Protein AF-A0A938G745-F1 (afdb_monomer)

Sequence (79 aa):
TAECAIAYSAIGDDATAHELLALTNQHRNGDGSYLTGIVYPQRIAFPAMEVSAYTGAAVILAADAQLAISPAHKLFTHH

Structure (mmCIF, N/CA/C/O backbone):
data_AF-A0A938G745-F1
#
_entry.id   AF-A0A938G745-F1
#
loop_
_atom_site.group_PDB
_atom_site.id
_atom_site.type_symbol
_atom_site.label_atom_id
_atom_site.label_alt_id
_atom_site.label_comp_id
_atom_site.label_asym_id
_atom_site.label_entity_id
_atom_site.label_seq_id
_atom_site.pdbx_PDB_ins_code
_atom_site.Cartn_x
_atom_site.Cartn_y
_atom_site.Cartn_z
_atom_site.occupancy
_atom_site.B_iso_or_equiv
_atom_site.auth_seq_id
_atom_site.auth_comp_id
_atom_site.auth_asym_id
_atom_site.auth_atom_id
_atom_site.pdbx_PDB_model_num
ATOM 1 N N . THR A 1 1 ? -0.343 5.111 -5.396 1.00 95.06 1 THR A N 1
ATOM 2 C CA . THR A 1 1 ? -1.485 4.164 -5.518 1.00 95.06 1 THR A CA 1
ATOM 3 C C . THR A 1 1 ? -1.958 3.708 -4.157 1.00 95.06 1 THR A C 1
ATOM 5 O O . THR A 1 1 ? -3.144 3.825 -3.885 1.00 95.06 1 THR A O 1
ATOM 8 N N . ALA A 1 2 ? -1.058 3.240 -3.288 1.00 97.62 2 ALA A N 1
ATOM 9 C CA . ALA A 1 2 ? -1.406 2.838 -1.925 1.00 97.62 2 ALA A CA 1
ATOM 10 C C . ALA A 1 2 ? -2.007 3.989 -1.094 1.00 97.62 2 ALA A C 1
ATOM 12 O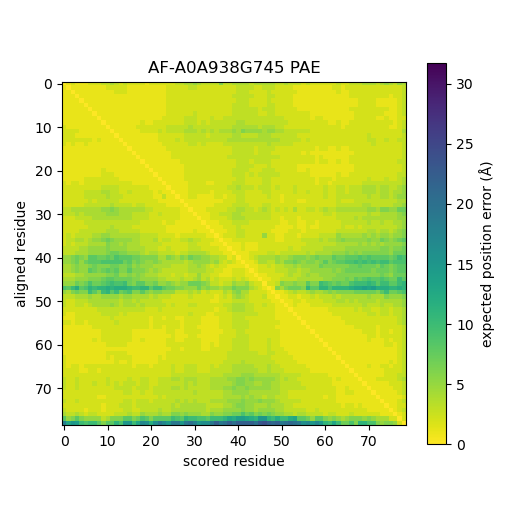 O . ALA A 1 2 ? -2.997 3.805 -0.402 1.00 97.62 2 ALA A O 1
ATOM 13 N N . GLU A 1 3 ? -1.489 5.206 -1.237 1.00 97.62 3 GLU A N 1
ATOM 14 C CA . GLU A 1 3 ? -2.009 6.407 -0.573 1.00 97.62 3 GLU A CA 1
ATOM 15 C C . GLU A 1 3 ? -3.448 6.718 -1.006 1.00 97.62 3 GLU A C 1
ATOM 17 O O . GLU A 1 3 ? -4.284 7.122 -0.205 1.00 97.62 3 GLU A O 1
ATOM 22 N N . CYS A 1 4 ? -3.753 6.479 -2.283 1.00 97.81 4 CYS A N 1
ATOM 23 C CA . CYS A 1 4 ? -5.104 6.622 -2.814 1.00 97.81 4 CYS A CA 1
ATOM 24 C C . CYS A 1 4 ? -6.030 5.530 -2.260 1.00 97.81 4 CYS A C 1
ATOM 26 O O . CYS A 1 4 ? -7.156 5.830 -1.882 1.00 97.81 4 CYS A O 1
ATOM 28 N N . ALA A 1 5 ? -5.538 4.295 -2.112 1.00 98.31 5 ALA A N 1
ATOM 29 C CA . ALA A 1 5 ? -6.276 3.226 -1.444 1.00 98.31 5 ALA A CA 1
ATOM 30 C C . ALA A 1 5 ? -6.625 3.581 0.017 1.00 98.31 5 ALA A C 1
ATOM 32 O O . ALA A 1 5 ? -7.739 3.304 0.461 1.00 98.31 5 ALA A O 1
ATOM 33 N N . ILE A 1 6 ? -5.719 4.246 0.748 1.00 98.00 6 ILE A N 1
ATOM 34 C CA . ILE A 1 6 ? -5.995 4.771 2.100 1.00 98.00 6 ILE A CA 1
ATOM 35 C C . ILE A 1 6 ? -7.122 5.810 2.048 1.00 98.00 6 ILE A C 1
ATOM 37 O O . ILE A 1 6 ? -8.053 5.737 2.843 1.00 98.00 6 ILE A O 1
ATOM 41 N N . ALA A 1 7 ? -7.082 6.741 1.090 1.00 98.00 7 ALA A N 1
ATOM 42 C CA . ALA A 1 7 ? -8.120 7.762 0.942 1.00 98.00 7 ALA A CA 1
ATOM 43 C C . ALA A 1 7 ? -9.509 7.169 0.635 1.00 98.00 7 ALA A C 1
ATOM 45 O O . ALA A 1 7 ? -10.503 7.643 1.177 1.00 98.00 7 ALA A O 1
ATOM 46 N N . TYR A 1 8 ? -9.586 6.114 -0.183 1.00 98.31 8 TYR A N 1
ATOM 47 C CA . TYR A 1 8 ? -10.846 5.400 -0.424 1.00 98.31 8 TYR A CA 1
ATOM 48 C C . TYR A 1 8 ? -11.329 4.626 0.811 1.00 98.31 8 TYR A C 1
ATOM 50 O O . TYR A 1 8 ? -12.520 4.647 1.117 1.00 98.31 8 TYR A O 1
ATOM 58 N N . SER A 1 9 ? -10.403 4.041 1.580 1.00 97.38 9 SER A N 1
ATOM 59 C CA . SER A 1 9 ? -10.728 3.407 2.870 1.00 97.38 9 SER A CA 1
ATOM 60 C C . SER A 1 9 ? -11.325 4.426 3.853 1.00 97.38 9 SER A C 1
ATOM 62 O O . SER A 1 9 ? -12.270 4.118 4.572 1.00 97.38 9 SER A O 1
ATOM 64 N N . ALA A 1 10 ? -10.827 5.667 3.846 1.00 96.81 10 ALA A N 1
ATOM 65 C CA . ALA A 1 10 ? -11.302 6.738 4.723 1.00 96.81 10 ALA A CA 1
ATOM 66 C C . ALA A 1 10 ? -12.758 7.157 4.470 1.00 96.81 10 ALA A C 1
ATOM 68 O O . ALA A 1 10 ? -13.426 7.645 5.380 1.00 96.81 10 ALA A O 1
ATOM 69 N N . ILE A 1 11 ? -13.254 6.974 3.245 1.00 97.19 11 ILE A N 1
ATOM 70 C CA . ILE A 1 11 ? -14.637 7.301 2.868 1.00 97.19 11 ILE A CA 1
ATOM 71 C C . ILE A 1 11 ? -15.554 6.068 2.836 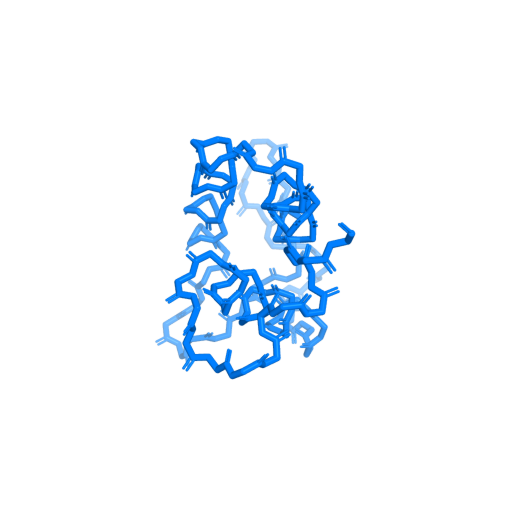1.00 97.1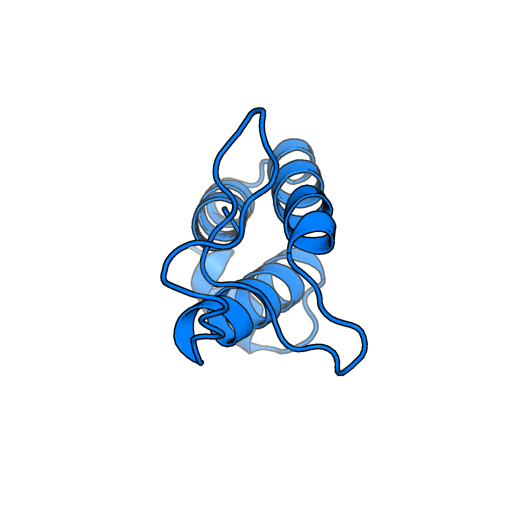9 11 ILE A C 1
ATOM 73 O O . ILE A 1 11 ? -16.715 6.190 2.447 1.00 97.19 11 ILE A O 1
ATOM 77 N N . GLY A 1 12 ? -15.048 4.895 3.233 1.00 95.81 12 GLY A N 1
ATOM 78 C CA . GLY A 1 12 ? -15.800 3.637 3.258 1.00 95.81 12 GLY A CA 1
ATOM 79 C C . GLY A 1 12 ? -16.050 3.006 1.885 1.00 95.81 12 GLY A C 1
ATOM 80 O O . GLY A 1 12 ? -16.926 2.152 1.761 1.00 95.81 12 GLY A O 1
ATOM 81 N N . ASP A 1 13 ? -15.317 3.413 0.844 1.00 97.75 13 ASP A N 1
ATOM 82 C CA . ASP A 1 13 ? -15.353 2.741 -0.460 1.00 97.75 13 ASP A CA 1
ATOM 83 C C . ASP A 1 13 ? -14.310 1.618 -0.493 1.00 97.75 13 ASP A C 1
ATOM 85 O O . ASP A 1 13 ? -13.222 1.723 -1.072 1.00 97.75 13 ASP A O 1
ATOM 89 N N . ASP A 1 14 ? -14.662 0.527 0.182 1.00 96.12 14 ASP A N 1
ATOM 90 C CA . ASP A 1 14 ? -13.772 -0.613 0.365 1.00 96.12 14 ASP A CA 1
ATOM 91 C C . ASP A 1 14 ? -13.437 -1.297 -0.963 1.00 96.12 14 ASP A C 1
ATOM 93 O O . ASP A 1 14 ? -12.317 -1.772 -1.142 1.00 96.12 14 ASP A O 1
ATOM 97 N N . ALA A 1 15 ? -14.373 -1.343 -1.914 1.00 98.00 15 ALA A N 1
ATOM 98 C CA . ALA A 1 15 ? -14.159 -2.016 -3.192 1.00 98.00 15 ALA A CA 1
ATOM 99 C C . ALA A 1 15 ? -13.010 -1.359 -3.972 1.00 98.00 15 ALA A C 1
ATOM 101 O O . ALA A 1 15 ? -12.025 -2.025 -4.305 1.00 98.00 15 ALA A O 1
ATOM 102 N N . THR A 1 16 ? -13.085 -0.040 -4.172 1.00 98.06 16 THR A N 1
ATOM 103 C CA . THR A 1 16 ? -12.032 0.717 -4.862 1.00 98.06 16 THR A CA 1
ATOM 104 C C . THR A 1 16 ? -10.712 0.663 -4.090 1.00 98.06 16 THR A C 1
ATOM 106 O O . THR A 1 16 ? -9.637 0.521 -4.683 1.00 98.06 16 THR A O 1
ATOM 109 N N . ALA A 1 17 ? -10.769 0.730 -2.757 1.00 98.12 17 ALA A N 1
ATOM 110 C CA . ALA A 1 17 ? -9.584 0.640 -1.913 1.00 98.12 17 ALA A CA 1
ATOM 111 C C . ALA A 1 17 ? -8.828 -0.689 -2.113 1.00 98.12 17 ALA A C 1
ATOM 113 O O . ALA A 1 17 ? -7.603 -0.683 -2.300 1.00 98.12 17 ALA A O 1
ATOM 114 N N . HIS A 1 18 ? -9.537 -1.820 -2.125 1.00 97.94 18 HIS A N 1
ATOM 115 C CA . HIS A 1 18 ? -8.939 -3.143 -2.330 1.0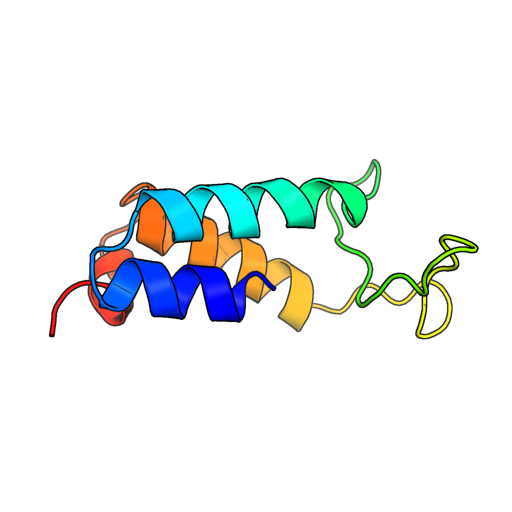0 97.94 18 HIS A CA 1
ATOM 116 C C . HIS A 1 18 ? -8.346 -3.293 -3.734 1.00 97.94 18 HIS A C 1
ATOM 118 O O . HIS A 1 18 ? -7.238 -3.817 -3.881 1.00 97.94 18 HIS A O 1
ATOM 124 N N . GLU A 1 19 ? -9.039 -2.805 -4.766 1.00 98.25 19 GLU A N 1
ATOM 125 C CA . GLU A 1 19 ? -8.534 -2.836 -6.142 1.00 98.25 19 GLU A CA 1
ATOM 126 C C . GLU A 1 19 ? -7.216 -2.066 -6.274 1.00 98.25 19 GLU A C 1
ATOM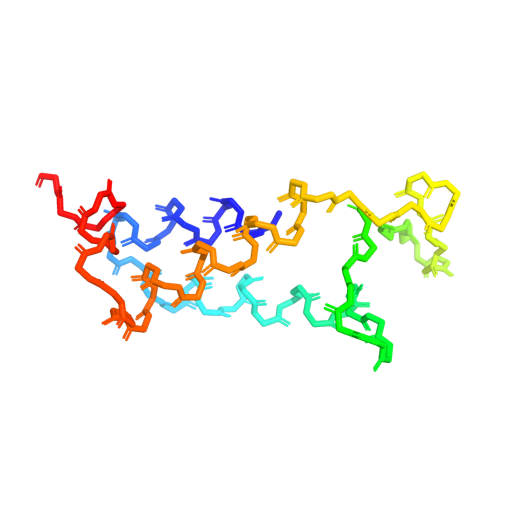 128 O O . GLU A 1 19 ? -6.227 -2.588 -6.800 1.00 98.25 19 GLU A O 1
ATOM 133 N N . LEU A 1 20 ? -7.162 -0.846 -5.734 1.00 98.19 20 LEU A N 1
ATOM 134 C CA . LEU A 1 20 ? -5.958 -0.019 -5.764 1.00 98.19 20 LEU A CA 1
ATOM 135 C C . LEU A 1 20 ? -4.799 -0.666 -5.002 1.00 98.19 20 LEU A C 1
ATOM 137 O O . LEU A 1 20 ? -3.667 -0.659 -5.496 1.00 98.19 20 LEU A O 1
ATOM 141 N N . LEU A 1 21 ? -5.056 -1.257 -3.832 1.00 97.88 21 LEU A N 1
ATOM 142 C CA . LEU A 1 21 ? -4.015 -1.969 -3.093 1.00 97.88 21 LEU A CA 1
ATOM 143 C C . LEU A 1 21 ? -3.509 -3.184 -3.882 1.00 97.88 21 LEU A C 1
ATOM 145 O O . LEU A 1 21 ? -2.297 -3.376 -3.991 1.00 97.88 21 LEU A O 1
ATOM 149 N N . ALA A 1 22 ? -4.395 -3.956 -4.513 1.00 97.62 22 ALA A N 1
ATOM 150 C CA . ALA A 1 22 ? -4.010 -5.120 -5.310 1.00 97.62 22 ALA A CA 1
ATOM 151 C C . ALA A 1 22 ? -3.100 -4.756 -6.498 1.00 97.62 22 ALA A C 1
ATOM 153 O O . ALA A 1 22 ? -2.177 -5.512 -6.816 1.00 97.62 22 ALA A O 1
ATOM 154 N N . LEU A 1 23 ? -3.291 -3.584 -7.116 1.00 96.75 23 LEU A N 1
ATOM 155 C CA . LEU A 1 23 ? -2.425 -3.089 -8.196 1.00 96.75 23 LEU A CA 1
ATOM 156 C C . LEU A 1 23 ? -0.975 -2.841 -7.745 1.00 96.75 23 LEU A C 1
ATOM 158 O O . LEU A 1 23 ? -0.053 -2.926 -8.562 1.00 96.75 23 LEU A O 1
ATOM 162 N N . THR A 1 24 ? -0.734 -2.590 -6.453 1.00 96.38 24 THR A N 1
ATOM 163 C CA . THR A 1 24 ? 0.633 -2.407 -5.931 1.00 96.38 24 THR A CA 1
ATOM 164 C C . THR A 1 24 ? 1.482 -3.676 -6.040 1.00 96.38 24 THR A C 1
ATOM 166 O O . THR A 1 24 ? 2.701 -3.570 -6.159 1.00 96.38 24 THR A O 1
ATOM 169 N N . ASN A 1 25 ? 0.871 -4.866 -6.133 1.00 94.44 25 ASN A N 1
ATOM 170 C CA . ASN A 1 25 ? 1.594 -6.135 -6.294 1.00 94.44 25 ASN A CA 1
ATOM 171 C C . ASN A 1 25 ? 2.479 -6.175 -7.545 1.00 94.44 25 ASN A C 1
ATOM 173 O O . ASN A 1 25 ? 3.498 -6.856 -7.549 1.00 94.44 25 ASN A O 1
ATOM 177 N N . GLN A 1 26 ? 2.135 -5.418 -8.591 1.00 93.88 26 GLN A N 1
ATOM 178 C CA . GLN A 1 26 ? 2.952 -5.322 -9.808 1.00 93.88 26 GLN A CA 1
ATOM 179 C C . GLN A 1 26 ? 4.318 -4.664 -9.557 1.00 93.88 26 GLN A C 1
ATOM 181 O O . GLN A 1 26 ? 5.237 -4.850 -10.347 1.00 93.88 26 GLN A O 1
ATOM 186 N N . HIS A 1 27 ? 4.448 -3.912 -8.461 1.00 95.00 27 HIS A N 1
ATOM 187 C CA . HIS A 1 27 ? 5.672 -3.226 -8.048 1.00 95.00 27 HIS A CA 1
ATOM 188 C C . HIS A 1 27 ? 6.478 -4.041 -7.027 1.00 95.00 27 HIS A C 1
ATOM 190 O O . HIS A 1 27 ? 7.574 -3.625 -6.659 1.00 95.00 27 HIS A O 1
ATOM 196 N N . ARG A 1 28 ? 5.948 -5.171 -6.538 1.00 96.19 28 ARG A N 1
ATOM 197 C CA . ARG A 1 28 ? 6.561 -5.956 -5.463 1.00 96.19 28 ARG A CA 1
ATOM 198 C C . ARG A 1 28 ? 7.697 -6.828 -6.000 1.00 96.19 28 ARG A C 1
ATOM 200 O O . ARG A 1 28 ? 7.486 -7.677 -6.863 1.00 96.19 28 ARG A O 1
ATOM 207 N N . ASN A 1 29 ? 8.885 -6.659 -5.438 1.00 95.75 29 ASN A N 1
ATOM 208 C CA . ASN A 1 29 ? 10.062 -7.468 -5.730 1.00 95.75 29 ASN A CA 1
ATOM 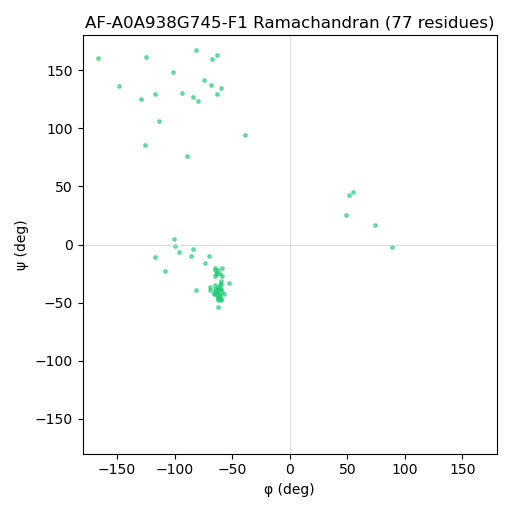209 C C . ASN A 1 29 ? 10.047 -8.793 -4.945 1.00 95.75 29 ASN A C 1
ATOM 211 O O . ASN A 1 29 ? 9.283 -8.981 -3.994 1.00 95.75 29 ASN A O 1
ATOM 215 N N . GLY A 1 30 ? 10.931 -9.723 -5.326 1.00 95.19 30 GLY A N 1
ATOM 216 C CA . GLY A 1 30 ? 11.041 -11.044 -4.691 1.00 95.19 30 GLY A CA 1
ATOM 217 C C . GLY A 1 30 ? 11.467 -11.010 -3.218 1.00 95.19 30 GLY A C 1
ATOM 218 O O . GLY A 1 30 ? 11.103 -11.903 -2.459 1.00 95.19 30 GLY A O 1
ATOM 219 N N . ASP A 1 31 ? 12.177 -9.963 -2.799 1.00 95.12 31 ASP A N 1
ATOM 220 C CA . ASP A 1 31 ? 12.563 -9.716 -1.403 1.00 95.12 31 ASP A CA 1
ATOM 221 C C . ASP A 1 31 ? 11.463 -9.015 -0.579 1.00 95.12 31 ASP A C 1
ATOM 223 O O . ASP A 1 31 ? 11.606 -8.833 0.628 1.00 95.12 31 ASP A O 1
ATOM 227 N N . GLY A 1 32 ? 10.348 -8.643 -1.215 1.00 94.75 32 GLY A N 1
ATOM 228 C CA . GLY A 1 32 ? 9.223 -7.948 -0.595 1.00 94.75 32 GLY A CA 1
ATOM 229 C C . GLY A 1 32 ? 9.313 -6.422 -0.604 1.00 94.75 32 GLY A C 1
ATOM 230 O O . GLY A 1 32 ? 8.355 -5.783 -0.166 1.00 94.75 32 GLY A O 1
ATOM 231 N N . SER A 1 33 ? 10.397 -5.835 -1.120 1.00 95.50 33 SER A N 1
ATOM 232 C CA . SER A 1 33 ? 10.464 -4.395 -1.391 1.00 95.50 33 SER A CA 1
ATOM 233 C C . SER A 1 33 ? 9.505 -4.000 -2.522 1.00 95.50 33 SER A C 1
ATOM 235 O O . SER A 1 33 ? 9.077 -4.844 -3.311 1.00 95.50 33 SER A O 1
ATOM 237 N N . TYR A 1 34 ? 9.151 -2.718 -2.607 1.00 96.88 34 TYR A N 1
ATOM 238 C CA . TYR A 1 34 ? 8.297 -2.192 -3.674 1.00 96.88 34 TYR A CA 1
ATOM 239 C C . TYR A 1 34 ? 9.065 -1.170 -4.498 1.00 96.88 34 TYR A C 1
ATOM 241 O O . TYR A 1 34 ? 9.640 -0.236 -3.939 1.00 96.88 34 TYR A O 1
ATOM 249 N N . LEU A 1 35 ? 9.045 -1.338 -5.820 1.00 96.31 35 LEU A N 1
ATOM 250 C CA . LEU A 1 35 ? 9.533 -0.335 -6.756 1.00 96.31 35 LEU A CA 1
ATOM 251 C C . LEU A 1 35 ? 8.745 0.963 -6.583 1.00 96.31 35 LEU A C 1
ATOM 253 O O . LEU A 1 35 ? 7.513 0.942 -6.544 1.00 96.31 35 LEU A O 1
ATOM 257 N N . THR A 1 36 ? 9.455 2.088 -6.543 1.00 94.38 36 THR A N 1
ATOM 258 C CA . THR A 1 36 ? 8.851 3.419 -6.409 1.00 94.38 36 THR A CA 1
ATOM 259 C C . THR A 1 36 ? 7.884 3.716 -7.563 1.00 94.38 36 THR A C 1
ATOM 261 O O . THR A 1 36 ? 6.848 4.346 -7.354 1.00 94.38 36 THR A O 1
ATOM 264 N N . GLY A 1 37 ? 8.170 3.223 -8.772 1.00 93.94 37 GLY A N 1
ATOM 265 C CA . GLY A 1 37 ? 7.285 3.391 -9.918 1.00 93.94 37 GLY A CA 1
ATOM 266 C C . GLY A 1 37 ? 7.625 2.491 -11.101 1.00 93.94 37 GLY A C 1
ATOM 267 O O . GLY A 1 37 ? 8.736 1.974 -11.234 1.00 93.94 37 GLY A O 1
ATOM 268 N N . ILE A 1 38 ? 6.632 2.311 -11.972 1.00 93.62 38 ILE A N 1
ATOM 269 C CA . ILE A 1 38 ? 6.735 1.580 -13.235 1.00 93.62 38 ILE A CA 1
ATOM 270 C C . ILE A 1 38 ? 6.176 2.466 -14.351 1.00 93.62 38 ILE A C 1
ATOM 272 O O . ILE A 1 38 ? 5.033 2.920 -14.289 1.00 93.62 38 ILE A O 1
ATOM 276 N N . V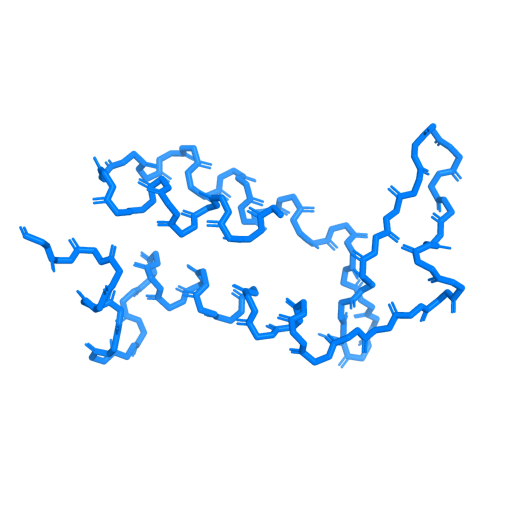AL A 1 39 ? 6.972 2.692 -15.394 1.00 93.31 39 VAL A N 1
ATOM 277 C CA . VAL A 1 39 ? 6.565 3.428 -16.595 1.00 93.31 39 VAL A CA 1
ATOM 278 C C . VAL A 1 39 ? 5.848 2.486 -17.556 1.00 93.31 39 VAL A C 1
ATOM 280 O O . VAL A 1 39 ? 6.385 1.446 -17.938 1.00 93.31 39 VAL A O 1
ATOM 283 N N . TYR A 1 40 ? 4.650 2.871 -17.989 1.00 90.44 40 TYR A N 1
ATOM 284 C CA . TYR A 1 40 ? 3.846 2.134 -18.964 1.00 90.44 40 TYR A CA 1
ATOM 285 C C . TYR A 1 40 ? 3.939 2.765 -20.365 1.00 90.44 40 TYR A C 1
ATOM 287 O O . TYR A 1 40 ? 4.054 3.986 -20.462 1.00 90.44 40 TYR A O 1
ATOM 295 N N . PRO A 1 41 ? 3.851 1.967 -21.452 1.00 91.94 41 PRO A N 1
ATOM 296 C CA . PRO A 1 41 ? 3.581 0.522 -21.479 1.00 91.94 41 PRO A CA 1
ATOM 297 C C . PRO A 1 41 ? 4.812 -0.387 -21.313 1.00 91.94 41 PRO A C 1
ATOM 299 O O . PRO A 1 41 ? 4.634 -1.589 -21.135 1.00 91.94 41 PRO A O 1
ATOM 302 N N . GLN A 1 42 ? 6.042 0.139 -21.363 1.00 92.25 42 GLN A N 1
ATOM 303 C CA . GLN A 1 42 ? 7.273 -0.674 -21.400 1.00 92.25 42 GLN A CA 1
ATOM 304 C C . GLN A 1 42 ? 7.586 -1.414 -20.087 1.00 92.25 42 GLN A C 1
ATOM 306 O O . GLN A 1 42 ? 8.465 -2.270 -20.074 1.00 92.25 42 GLN A O 1
ATOM 311 N N . ARG A 1 43 ? 6.869 -1.106 -19.000 1.00 90.00 43 ARG A N 1
ATOM 312 C CA . ARG A 1 43 ? 7.045 -1.674 -17.654 1.00 90.00 43 ARG A CA 1
ATOM 313 C C . ARG A 1 43 ? 8.469 -1.522 -17.124 1.00 90.00 43 ARG A C 1
ATOM 315 O O . ARG A 1 43 ? 9.054 -2.455 -16.583 1.00 90.00 43 ARG A O 1
ATOM 322 N N . ILE A 1 44 ? 9.024 -0.327 -17.289 1.00 91.75 44 ILE A N 1
ATOM 323 C CA . ILE A 1 44 ? 10.379 -0.008 -16.834 1.00 91.75 44 ILE A CA 1
ATOM 324 C C . ILE A 1 44 ? 10.298 0.597 -15.436 1.00 91.75 44 ILE A C 1
ATOM 326 O O . ILE A 1 44 ? 9.524 1.528 -15.216 1.00 91.75 44 ILE A O 1
ATOM 330 N N . ALA A 1 45 ? 11.104 0.088 -14.505 1.00 91.94 45 ALA A N 1
ATOM 331 C CA . ALA A 1 45 ? 11.212 0.656 -13.168 1.00 91.94 45 ALA A CA 1
ATOM 332 C C . ALA A 1 45 ? 11.772 2.085 -13.221 1.00 91.94 45 ALA A C 1
ATOM 334 O O . ALA A 1 45 ? 12.818 2.328 -13.832 1.00 91.94 45 ALA A O 1
ATOM 335 N N . PHE A 1 46 ? 11.090 3.019 -12.565 1.00 88.38 46 PHE A N 1
ATOM 336 C CA . PHE A 1 46 ? 11.499 4.416 -12.496 1.00 88.38 46 PHE A CA 1
ATOM 337 C C . PHE A 1 46 ? 11.075 5.054 -11.162 1.00 88.38 46 PHE A C 1
ATOM 339 O O . PHE A 1 46 ? 9.918 4.891 -10.772 1.00 88.38 46 PHE A O 1
ATOM 346 N N . PRO A 1 47 ? 11.948 5.837 -10.501 1.00 88.62 47 PRO A N 1
ATOM 347 C CA . PRO A 1 47 ? 13.358 6.079 -10.836 1.00 88.62 47 PRO A CA 1
ATOM 348 C C . PRO A 1 47 ? 14.208 4.798 -10.755 1.00 88.62 47 PRO A C 1
ATOM 350 O O . PRO A 1 47 ? 13.743 3.791 -10.234 1.00 88.62 47 PRO A O 1
ATOM 353 N N . ALA A 1 48 ? 15.405 4.802 -11.355 1.00 90.31 48 ALA A N 1
ATOM 354 C CA . ALA A 1 48 ? 16.234 3.624 -11.664 1.00 90.31 48 ALA A CA 1
ATOM 355 C C . ALA A 1 48 ? 16.244 2.513 -10.587 1.00 90.31 48 ALA A C 1
ATOM 357 O O . ALA A 1 48 ? 17.051 2.550 -9.661 1.00 90.31 48 ALA A O 1
ATOM 358 N N . MET A 1 49 ? 15.372 1.505 -10.745 1.00 88.75 49 MET A N 1
ATOM 359 C CA . MET A 1 49 ? 15.175 0.392 -9.793 1.00 88.75 49 MET A CA 1
ATOM 360 C C . MET A 1 49 ? 14.996 0.830 -8.327 1.00 88.75 49 MET A C 1
ATOM 362 O O . MET A 1 49 ? 15.298 0.077 -7.404 1.00 88.75 49 MET A O 1
ATOM 366 N N . GLU A 1 50 ? 14.527 2.053 -8.102 1.00 95.94 50 GLU A N 1
ATOM 367 C CA . GLU A 1 50 ? 14.424 2.631 -6.772 1.00 95.94 50 GLU A CA 1
ATOM 368 C C . GLU A 1 50 ? 13.359 1.903 -5.947 1.00 95.94 50 GLU A C 1
ATOM 370 O O . GLU A 1 50 ? 12.265 1.616 -6.436 1.00 95.94 50 GLU A O 1
ATOM 375 N N . VAL A 1 51 ? 13.688 1.636 -4.683 1.00 95.94 51 VAL A N 1
ATOM 376 C CA . VAL A 1 51 ? 12.797 1.034 -3.688 1.00 95.94 51 VAL A CA 1
ATOM 377 C C . VAL A 1 51 ? 12.735 1.930 -2.454 1.00 95.94 51 VAL A C 1
ATOM 379 O O . VAL A 1 51 ? 13.506 1.786 -1.505 1.00 95.94 51 VAL A O 1
ATOM 382 N N . SER A 1 52 ? 11.853 2.928 -2.474 1.00 96.06 52 SER A N 1
ATOM 383 C CA . SER A 1 52 ? 11.785 3.879 -1.364 1.00 96.06 52 SER A CA 1
ATOM 384 C C . SER A 1 52 ? 11.118 3.267 -0.122 1.00 96.06 52 SER A C 1
ATOM 386 O O . SER A 1 52 ? 10.115 2.550 -0.205 1.00 96.06 52 SER A O 1
ATOM 388 N N . ALA A 1 53 ? 11.637 3.609 1.063 1.00 95.94 53 ALA A N 1
ATOM 389 C CA . ALA A 1 53 ? 10.997 3.244 2.330 1.00 95.94 53 ALA A CA 1
ATOM 390 C C . ALA A 1 53 ? 9.572 3.817 2.432 1.00 95.94 53 ALA A C 1
ATOM 392 O O . ALA A 1 53 ? 8.695 3.190 3.020 1.00 95.94 53 ALA A O 1
ATOM 393 N N . TYR A 1 54 ? 9.334 4.980 1.816 1.00 96.19 54 TYR A N 1
ATOM 394 C CA . TYR A 1 54 ? 8.020 5.610 1.740 1.00 96.19 54 TYR A CA 1
ATOM 395 C C . TYR A 1 54 ? 7.007 4.740 0.986 1.00 96.19 54 TYR A C 1
ATOM 397 O O . TYR A 1 54 ? 5.924 4.489 1.505 1.00 96.19 54 TYR A O 1
ATOM 405 N N . THR A 1 55 ? 7.367 4.213 -0.189 1.00 96.62 55 THR A N 1
ATOM 406 C CA . THR A 1 55 ? 6.486 3.346 -0.989 1.00 96.62 55 THR A CA 1
ATOM 407 C C . THR A 1 55 ? 6.121 2.077 -0.222 1.00 96.62 55 THR A C 1
ATOM 409 O O . THR A 1 55 ? 4.947 1.713 -0.153 1.00 96.62 55 THR A O 1
ATOM 412 N N . GLY A 1 56 ? 7.106 1.430 0.410 1.00 97.00 56 GLY A N 1
ATOM 413 C CA . GLY A 1 56 ? 6.854 0.268 1.265 1.00 97.00 56 GLY A CA 1
ATOM 414 C C . GLY A 1 56 ? 5.940 0.602 2.449 1.00 97.00 56 GLY A C 1
ATOM 415 O O . GLY A 1 56 ? 4.982 -0.125 2.713 1.00 97.00 56 GLY A O 1
ATOM 416 N N . ALA A 1 57 ? 6.184 1.729 3.125 1.00 97.69 57 ALA A N 1
ATOM 417 C CA . ALA A 1 57 ? 5.349 2.191 4.230 1.00 97.69 57 ALA A CA 1
ATOM 418 C C . ALA A 1 57 ? 3.908 2.476 3.784 1.00 97.69 57 ALA A C 1
ATOM 420 O O . ALA A 1 57 ? 2.978 2.033 4.452 1.00 97.69 57 ALA A O 1
ATOM 421 N N . ALA A 1 58 ? 3.702 3.137 2.642 1.00 98.00 58 ALA A N 1
ATOM 422 C CA . ALA A 1 58 ? 2.371 3.426 2.115 1.00 98.00 58 ALA A CA 1
ATOM 423 C C . ALA A 1 58 ? 1.560 2.143 1.867 1.00 98.00 58 ALA A C 1
ATOM 425 O O . ALA A 1 58 ? 0.381 2.092 2.209 1.00 98.00 58 ALA A O 1
ATOM 426 N N . VAL A 1 59 ? 2.189 1.085 1.339 1.00 98.06 59 VAL A N 1
ATOM 427 C CA . VAL A 1 59 ? 1.531 -0.221 1.144 1.00 98.06 59 VAL A CA 1
ATOM 428 C C . VAL A 1 59 ? 1.161 -0.873 2.479 1.00 98.06 59 VAL A C 1
ATOM 430 O O . VAL A 1 59 ? 0.052 -1.387 2.616 1.00 98.06 59 VAL A O 1
ATOM 433 N N . ILE A 1 60 ? 2.051 -0.830 3.475 1.00 97.56 60 ILE A N 1
ATOM 434 C CA . ILE A 1 60 ? 1.776 -1.376 4.816 1.00 97.56 60 ILE A CA 1
ATOM 435 C C . ILE A 1 60 ? 0.610 -0.631 5.476 1.00 97.56 60 ILE A C 1
ATOM 437 O O . ILE A 1 60 ? -0.297 -1.268 6.003 1.00 97.56 60 ILE A O 1
ATOM 441 N N . LEU A 1 61 ? 0.609 0.704 5.421 1.00 98.06 61 LEU A N 1
ATOM 442 C CA . LEU A 1 61 ? -0.458 1.526 5.997 1.00 98.06 61 LEU A CA 1
ATOM 443 C C . LEU A 1 61 ? -1.796 1.302 5.282 1.00 98.06 61 LEU A C 1
ATOM 445 O O . LEU A 1 61 ? -2.827 1.234 5.941 1.00 98.06 61 LEU A O 1
ATOM 449 N N . ALA A 1 62 ? -1.787 1.130 3.957 1.00 98.12 62 ALA A N 1
ATOM 450 C CA . ALA A 1 62 ? -2.986 0.788 3.196 1.00 98.12 62 ALA A CA 1
ATOM 451 C C . ALA A 1 62 ? -3.557 -0.578 3.599 1.00 98.12 62 ALA A C 1
ATOM 453 O O . ALA A 1 62 ? -4.765 -0.703 3.793 1.00 98.12 62 ALA A O 1
ATOM 454 N N . ALA A 1 63 ? -2.699 -1.585 3.781 1.00 97.81 63 ALA A N 1
ATOM 455 C CA . ALA A 1 63 ? -3.125 -2.893 4.270 1.00 97.81 63 ALA A CA 1
ATOM 456 C C . ALA A 1 63 ? -3.680 -2.820 5.704 1.00 97.81 63 ALA A C 1
ATOM 458 O O . ALA A 1 63 ? -4.704 -3.437 5.987 1.00 97.81 63 ALA A O 1
ATOM 459 N N . ASP A 1 64 ? -3.047 -2.047 6.594 1.00 98.19 64 ASP A N 1
ATOM 460 C CA . ASP A 1 64 ? -3.542 -1.836 7.961 1.00 98.19 64 ASP A CA 1
ATOM 461 C C . ASP A 1 64 ? -4.912 -1.145 7.969 1.00 98.19 64 ASP A C 1
ATOM 463 O O . ASP A 1 64 ? -5.823 -1.618 8.646 1.00 98.19 64 ASP A O 1
ATOM 467 N N . ALA A 1 65 ? -5.082 -0.085 7.168 1.00 97.50 65 ALA A N 1
ATOM 468 C CA . ALA A 1 65 ? -6.338 0.652 7.025 1.00 97.50 65 ALA A CA 1
ATOM 469 C C . ALA A 1 65 ? -7.504 -0.251 6.583 1.00 97.50 65 ALA A C 1
ATOM 471 O O . ALA A 1 65 ? -8.594 -0.146 7.139 1.00 97.50 65 ALA A O 1
ATOM 472 N N . GLN A 1 66 ? -7.266 -1.155 5.626 1.00 96.62 66 GLN A N 1
ATOM 473 C CA . GLN A 1 66 ? -8.302 -2.028 5.055 1.00 96.62 66 GLN A CA 1
ATOM 474 C C . GLN A 1 66 ? -8.608 -3.259 5.912 1.00 96.62 66 GLN A C 1
ATOM 476 O O . GLN A 1 66 ? -9.759 -3.672 6.021 1.00 96.62 66 GLN A O 1
ATOM 481 N N . LEU A 1 67 ? -7.581 -3.871 6.507 1.00 96.62 67 LEU A N 1
ATOM 482 C CA . LEU A 1 67 ? -7.714 -5.147 7.219 1.00 96.62 67 LEU A CA 1
ATOM 483 C C . LEU A 1 67 ? -7.819 -4.987 8.740 1.00 96.62 67 LEU A C 1
ATOM 485 O O . LEU A 1 67 ? -7.938 -5.989 9.445 1.00 96.62 67 LEU A O 1
ATOM 489 N N . ALA A 1 68 ? -7.757 -3.754 9.248 1.00 95.94 68 ALA A N 1
ATOM 490 C CA . ALA A 1 68 ? -7.791 -3.442 10.675 1.00 95.94 68 ALA A CA 1
ATOM 491 C C . ALA A 1 68 ? -6.766 -4.256 11.494 1.00 95.94 68 ALA A C 1
ATOM 493 O O . ALA A 1 68 ? -7.072 -4.760 12.578 1.00 95.94 68 ALA A O 1
ATOM 494 N N . ILE A 1 69 ? -5.543 -4.399 10.965 1.00 97.56 69 ILE A N 1
ATOM 495 C CA . ILE A 1 69 ? -4.485 -5.261 11.531 1.00 97.56 69 ILE A CA 1
ATOM 496 C C . ILE A 1 69 ? -4.043 -4.744 12.905 1.00 97.56 69 ILE A C 1
ATOM 498 O O . ILE A 1 69 ? -3.796 -5.520 13.830 1.00 97.56 69 ILE A O 1
ATOM 502 N N . SER A 1 70 ? -3.942 -3.427 13.044 1.00 97.44 70 SER A N 1
ATOM 503 C CA . SER A 1 70 ? -3.498 -2.728 14.240 1.00 97.44 70 SER A CA 1
ATOM 504 C C . SER A 1 70 ? -4.543 -1.711 14.703 1.00 97.44 70 SER A C 1
ATOM 506 O O . SER A 1 70 ? -5.367 -1.257 13.910 1.00 97.44 70 SER A O 1
ATOM 508 N N . PRO A 1 71 ? -4.509 -1.250 15.967 1.00 97.12 71 PRO A N 1
ATOM 509 C CA . PRO A 1 71 ? -5.364 -0.149 16.415 1.00 97.12 71 PRO A CA 1
ATOM 510 C C . PRO A 1 71 ? -5.173 1.158 15.626 1.00 97.12 71 PRO A C 1
ATOM 512 O O . PRO A 1 71 ? -6.065 2.006 15.653 1.00 97.12 71 PRO A O 1
ATOM 515 N N . ALA A 1 72 ? -4.037 1.328 14.940 1.00 96.56 72 ALA A N 1
ATOM 516 C CA . ALA A 1 72 ? -3.712 2.536 14.191 1.00 96.56 72 ALA A CA 1
ATOM 517 C C . ALA A 1 72 ? -4.511 2.681 12.886 1.00 96.56 72 ALA A C 1
ATOM 519 O O . ALA A 1 72 ? -4.617 3.804 12.401 1.00 96.56 72 ALA A O 1
ATOM 520 N N . HIS A 1 73 ? -5.152 1.621 12.372 1.00 96.75 73 HIS A N 1
ATOM 521 C CA . HIS A 1 73 ? -6.014 1.709 11.181 1.00 96.75 73 HIS A CA 1
ATOM 522 C C . HIS A 1 73 ? -7.080 2.811 11.310 1.00 96.75 73 HIS A C 1
ATOM 524 O O . HIS A 1 73 ? -7.400 3.504 10.346 1.00 96.75 73 HIS A O 1
ATOM 530 N N . LYS A 1 74 ? -7.561 3.040 12.540 1.00 96.19 74 LYS A N 1
ATOM 531 C CA . LYS A 1 74 ? -8.559 4.062 12.877 1.00 96.19 74 LYS A CA 1
ATOM 532 C C . LYS A 1 74 ? -8.096 5.487 12.587 1.00 96.19 74 LYS A C 1
ATOM 534 O O . LYS A 1 74 ? -8.942 6.352 12.414 1.00 96.19 74 LYS A O 1
ATOM 539 N N . LEU A 1 75 ? -6.787 5.736 12.512 1.00 95.75 75 LEU A N 1
ATOM 540 C CA . LEU A 1 75 ? -6.252 7.040 12.106 1.00 95.75 75 LEU A CA 1
ATOM 541 C C . LEU A 1 75 ? -6.688 7.425 10.687 1.00 95.75 75 LEU A C 1
ATOM 543 O O . LEU A 1 75 ? -6.727 8.611 10.372 1.00 95.75 75 LEU A O 1
ATOM 547 N N . PHE A 1 76 ? -6.993 6.429 9.852 1.00 94.19 76 PHE A N 1
ATOM 548 C CA . PHE A 1 76 ? -7.365 6.617 8.456 1.00 94.19 76 PHE A CA 1
ATOM 549 C C . PHE A 1 76 ? -8.843 6.348 8.178 1.00 94.19 76 PHE A C 1
ATOM 551 O O . PHE A 1 76 ? -9.336 6.820 7.167 1.00 94.19 76 PHE A O 1
ATOM 558 N N . THR A 1 77 ? -9.538 5.572 9.014 1.00 92.81 77 THR A N 1
ATOM 559 C CA . THR A 1 77 ? -10.911 5.114 8.723 1.00 92.81 77 THR A CA 1
ATOM 560 C C . THR A 1 77 ? -11.970 5.610 9.704 1.00 92.81 77 THR A C 1
ATOM 562 O O . THR A 1 77 ? -13.159 5.458 9.442 1.00 92.81 77 THR A O 1
ATOM 565 N N . HIS A 1 78 ? -11.575 6.214 10.828 1.00 85.31 78 HIS A N 1
ATOM 566 C CA . HIS A 1 78 ? -12.502 6.804 11.792 1.00 85.31 78 HIS A CA 1
ATOM 567 C C . HIS A 1 78 ? -12.323 8.324 11.832 1.00 85.31 78 HIS A C 1
ATOM 569 O O . HIS A 1 78 ? -11.361 8.832 12.413 1.00 85.31 78 HIS A O 1
ATOM 575 N N . HIS A 1 79 ? -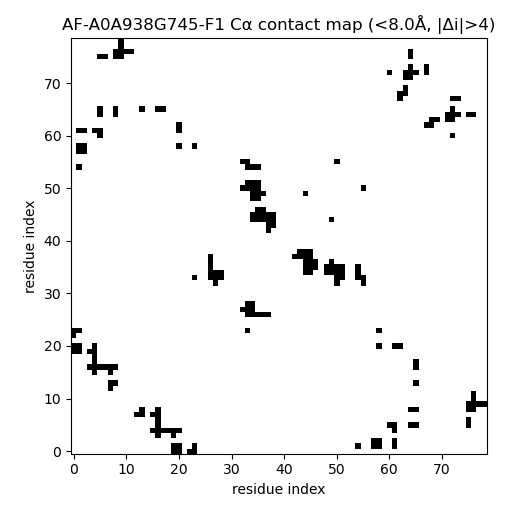13.286 9.033 11.244 1.00 70.75 79 HIS A N 1
ATOM 576 C CA . HIS A 1 79 ? -13.382 10.491 11.235 1.00 70.75 79 HIS A CA 1
ATOM 577 C C . HIS A 1 79 ? -14.732 10.955 11.783 1.00 70.75 79 HIS A C 1
ATOM 579 O O . HIS A 1 79 ? -15.745 10.270 11.515 1.00 70.75 79 HIS A O 1
#

Foldseek 3Di:
DLLVLLQCLQVVVLVVSVVVLVVQVLQADPVRFGQPDADPDVRAGPPHSDGDPVSSVSSVLSCCLNVVPDVCVCVRHPD

Solvent-accessible surface area (backbone atoms only — not comparable to full-atom values): 4353 Å² total; per-residue (Å²): 94,28,62,54,16,34,55,29,35,42,73,67,40,54,68,64,14,53,54,36,44,59,59,51,58,81,37,49,45,96,88,68,50,26,44,63,32,68,44,80,90,83,64,43,56,38,60,85,74,33,62,42,71,62,50,42,48,35,45,53,52,26,50,24,43,74,67,56,74,47,86,67,18,45,80,52,51,62,130

Radius of gyration: 13.04 Å; Cα contacts (8 Å, |Δi|>4): 114; chains: 1; bounding box: 32×22×38 Å

Mean predicted aligned error: 2.82 Å

pLDDT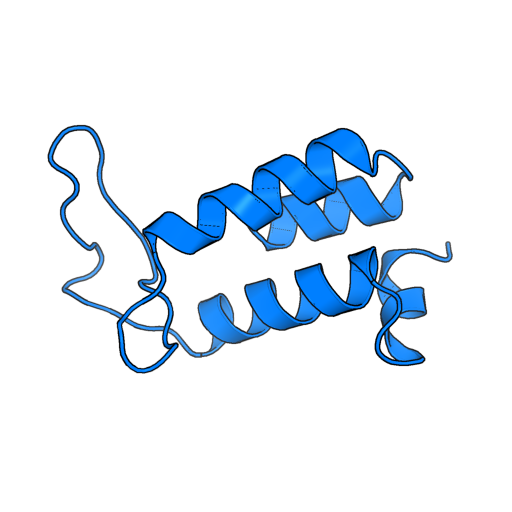: mean 95.34, std 3.9, range [70.75, 98.31]

Secondary structure (DSSP, 8-state):
-HHHHHHHHHTT-HHHHHHHHHHGGGGB-TTS-B-S-EETTTTEESSTT---HHHHHHHHHHHHHHHT-SGGGHHHH--